Protein AF-A0A7C1UPR5-F1 (afdb_monomer_lite)

Radius of gyration: 17.88 Å; chains: 1; bounding box: 38×38×52 Å

pLDDT: mean 72.85, std 14.93, range [39.44, 91.81]

Foldseek 3Di:
DWKKKFQPDDADDPVCCVVVVVVVLVVLVVQLVPDPAPDSWPWDWDWDQDDDPGRRIIIIIDTDPVLQCPPPDPDAPQVCLVVLLVSLVSVVVSCCSSNVPGQMFGTPSNLVSLVSVVVVVVVNRNGKDWPDKDWDDDPDPRDPQQIKMWTWIGDPFKIKIWIAGSSRRTPDIDMDTD

Structure (mmCIF, N/CA/C/O backbone):
data_AF-A0A7C1UPR5-F1
#
_entry.id   AF-A0A7C1UPR5-F1
#
loop_
_atom_site.group_PDB
_atom_site.id
_atom_site.type_symbol
_atom_site.label_atom_id
_atom_site.label_alt_id
_atom_site.label_comp_id
_atom_site.label_asym_id
_atom_site.label_entity_id
_atom_site.label_seq_id
_atom_site.pdbx_PDB_ins_code
_atom_site.Cartn_x
_atom_site.Cartn_y
_atom_site.Cartn_z
_atom_site.occupancy
_atom_site.B_iso_or_equiv
_atom_site.auth_seq_id
_atom_site.auth_comp_id
_atom_site.auth_asym_id
_atom_site.auth_atom_id
_atom_site.pdbx_PDB_model_num
ATOM 1 N N . MET A 1 1 ? 12.321 -5.128 5.716 1.00 48.34 1 MET A N 1
ATOM 2 C CA . MET A 1 1 ? 12.427 -4.443 4.410 1.00 48.34 1 MET A CA 1
ATOM 3 C C . MET A 1 1 ? 11.043 -4.461 3.792 1.00 48.34 1 MET A C 1
ATOM 5 O O . MET A 1 1 ? 10.493 -5.545 3.651 1.00 48.34 1 MET A O 1
ATOM 9 N N . GLN A 1 2 ? 10.456 -3.293 3.546 1.00 62.62 2 GLN A N 1
ATOM 10 C CA . GLN A 1 2 ? 9.094 -3.158 3.020 1.00 62.62 2 GLN A CA 1
ATOM 11 C C . GLN A 1 2 ? 9.153 -3.030 1.505 1.00 62.62 2 GLN A C 1
ATOM 13 O O . GLN A 1 2 ? 10.046 -2.356 0.994 1.00 62.62 2 GLN A O 1
ATOM 18 N N . THR A 1 3 ? 8.228 -3.668 0.789 1.00 60.09 3 THR A N 1
ATOM 19 C CA . THR A 1 3 ? 8.290 -3.746 -0.674 1.00 60.09 3 THR A CA 1
ATOM 20 C C . THR A 1 3 ? 6.935 -3.411 -1.294 1.00 60.09 3 THR A C 1
ATOM 22 O O . THR A 1 3 ? 5.957 -4.118 -1.066 1.00 60.09 3 THR A O 1
ATOM 25 N N . LEU A 1 4 ? 6.891 -2.348 -2.101 1.00 66.62 4 LEU A N 1
ATOM 26 C CA . LEU A 1 4 ? 5.844 -2.132 -3.102 1.00 66.62 4 LEU A CA 1
ATOM 27 C C . LEU A 1 4 ? 6.185 -2.990 -4.312 1.00 66.62 4 LEU A C 1
ATOM 29 O O . LEU A 1 4 ? 7.298 -2.925 -4.831 1.00 66.62 4 LEU A O 1
ATOM 33 N N . ILE A 1 5 ? 5.226 -3.769 -4.784 1.00 64.69 5 ILE A N 1
ATOM 34 C CA . ILE A 1 5 ? 5.381 -4.529 -6.019 1.00 64.69 5 ILE A CA 1
ATOM 35 C C . ILE A 1 5 ? 4.575 -3.816 -7.092 1.00 64.69 5 ILE A C 1
ATOM 37 O O . ILE A 1 5 ? 3.366 -3.652 -6.958 1.00 64.69 5 ILE A O 1
ATOM 41 N N . ILE A 1 6 ? 5.235 -3.402 -8.166 1.00 65.88 6 ILE A N 1
ATOM 42 C CA . ILE A 1 6 ? 4.569 -2.938 -9.378 1.00 65.88 6 ILE A CA 1
ATOM 43 C C . ILE A 1 6 ? 4.584 -4.098 -10.366 1.00 65.88 6 ILE A C 1
ATOM 45 O O . ILE A 1 6 ? 5.650 -4.594 -10.743 1.00 65.88 6 ILE A O 1
ATOM 49 N N . ILE A 1 7 ? 3.397 -4.518 -10.801 1.00 62.75 7 ILE A N 1
ATOM 50 C CA . ILE A 1 7 ? 3.253 -5.456 -11.910 1.00 62.75 7 ILE A CA 1
ATOM 51 C C . ILE A 1 7 ? 3.506 -4.642 -13.178 1.00 62.75 7 ILE A C 1
ATOM 53 O O . ILE A 1 7 ? 2.620 -3.979 -13.716 1.00 62.75 7 ILE A O 1
ATOM 57 N N . ALA A 1 8 ? 4.776 -4.593 -13.564 1.00 57.38 8 ALA A N 1
ATOM 58 C CA . ALA A 1 8 ? 5.253 -3.788 -14.679 1.00 57.38 8 ALA A CA 1
ATOM 59 C C . ALA A 1 8 ? 5.266 -4.567 -15.999 1.00 57.38 8 ALA A C 1
ATOM 61 O O . ALA A 1 8 ? 5.23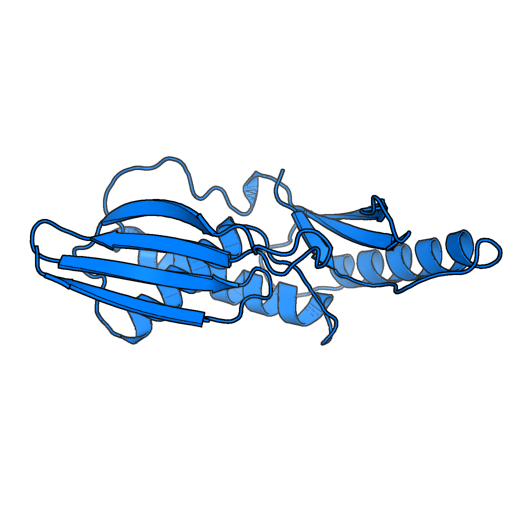9 -3.942 -17.056 1.00 57.38 8 ALA A O 1
ATOM 62 N N . PHE A 1 9 ? 5.272 -5.900 -15.939 1.00 57.78 9 PHE A N 1
ATOM 63 C CA . PHE A 1 9 ? 5.390 -6.763 -17.106 1.00 57.78 9 PHE A CA 1
ATOM 64 C C . PHE A 1 9 ? 4.351 -7.890 -17.039 1.00 57.78 9 PHE A C 1
ATOM 66 O O . PHE A 1 9 ? 3.968 -8.332 -15.955 1.00 57.78 9 PHE A O 1
ATOM 73 N N . GLY A 1 10 ? 3.863 -8.308 -18.207 1.00 58.19 10 GLY A N 1
ATOM 74 C CA . GLY A 1 10 ? 3.131 -9.565 -18.373 1.00 58.19 10 GLY A CA 1
ATOM 75 C C . GLY A 1 10 ? 4.102 -10.704 -18.694 1.00 58.19 10 GLY A C 1
ATOM 76 O O . GLY A 1 10 ? 5.255 -10.678 -18.268 1.00 58.19 10 GLY A O 1
ATOM 77 N N . GLU A 1 11 ? 3.664 -11.675 -19.494 1.00 58.56 11 GLU A N 1
ATOM 78 C CA . GLU A 1 11 ? 4.579 -12.656 -20.087 1.00 58.56 11 GLU A CA 1
ATOM 79 C C . GLU A 1 11 ? 5.511 -11.958 -21.089 1.00 58.56 11 GLU A C 1
ATOM 81 O O . GLU A 1 11 ? 5.053 -11.330 -22.047 1.00 58.56 11 GLU A O 1
ATOM 86 N N . LEU A 1 12 ? 6.822 -12.055 -20.862 1.00 60.19 12 LEU A N 1
ATOM 87 C CA . LEU A 1 12 ? 7.848 -11.547 -21.771 1.00 60.19 12 LEU A CA 1
ATOM 88 C C . LEU A 1 12 ? 8.574 -12.711 -22.438 1.00 60.19 12 LEU A C 1
ATOM 90 O O . LEU A 1 12 ? 8.931 -13.688 -21.789 1.00 60.19 12 LEU A O 1
ATOM 94 N N . SER A 1 13 ? 8.846 -12.585 -23.737 1.00 61.47 13 SER A N 1
ATOM 95 C CA . SER A 1 13 ? 9.701 -13.541 -24.445 1.00 61.47 13 SER A CA 1
ATOM 96 C C . SER A 1 13 ? 11.157 -13.441 -23.971 1.00 61.47 13 SER A C 1
ATOM 98 O O . SER A 1 13 ? 11.669 -12.331 -23.786 1.00 61.47 13 SER A O 1
ATOM 100 N N . ASP A 1 14 ? 11.860 -14.575 -23.907 1.00 63.53 14 ASP A N 1
ATOM 101 C CA . ASP A 1 14 ? 13.273 -14.672 -23.497 1.00 63.53 14 ASP A CA 1
ATOM 102 C C . ASP A 1 14 ? 14.247 -13.785 -24.299 1.00 63.53 14 ASP A C 1
ATOM 104 O O . ASP A 1 14 ? 15.363 -13.508 -23.857 1.00 63.53 14 ASP A O 1
ATOM 108 N N . VAL A 1 15 ? 13.853 -13.337 -25.491 1.00 64.69 15 VAL A N 1
ATOM 109 C CA . VAL A 1 15 ? 14.715 -12.560 -26.392 1.00 64.69 15 VAL A CA 1
ATOM 110 C C . VAL A 1 15 ? 14.765 -11.078 -26.007 1.00 64.69 15 VAL A C 1
ATOM 112 O O . VAL A 1 15 ? 15.812 -10.455 -26.147 1.00 64.69 15 VAL A O 1
ATOM 115 N N . HIS A 1 16 ? 13.676 -10.526 -25.464 1.00 64.38 16 HIS A N 1
ATOM 116 C CA . HIS A 1 16 ? 13.564 -9.090 -25.163 1.00 64.38 16 HIS A CA 1
ATOM 117 C C . HIS A 1 16 ? 13.554 -8.773 -23.663 1.00 64.38 16 HIS A C 1
ATOM 119 O O . HIS A 1 16 ? 13.708 -7.612 -23.280 1.00 64.38 16 HIS A O 1
ATOM 125 N N . TRP A 1 17 ? 13.444 -9.791 -22.795 1.00 72.06 17 TRP A N 1
ATOM 126 C CA . TRP A 1 17 ? 13.246 -9.570 -21.360 1.00 72.06 17 TRP A CA 1
ATOM 127 C C . TRP A 1 17 ? 14.343 -8.707 -20.729 1.00 72.06 17 TRP A C 1
ATOM 129 O O . TRP A 1 17 ? 14.038 -7.776 -19.996 1.00 72.06 17 TRP A O 1
ATOM 139 N N . LYS A 1 18 ? 15.626 -8.955 -21.024 1.00 72.56 18 LYS A N 1
ATOM 140 C CA . LYS A 1 18 ? 16.725 -8.221 -20.370 1.00 72.56 18 LYS A CA 1
ATOM 141 C C . LYS A 1 18 ? 16.697 -6.732 -20.691 1.00 72.56 18 LYS A C 1
ATOM 143 O O . LYS A 1 18 ? 16.935 -5.913 -19.807 1.00 72.56 18 LYS A O 1
ATOM 148 N N . GLU A 1 19 ? 16.437 -6.399 -21.950 1.00 77.25 19 GLU A N 1
ATOM 149 C CA . GLU A 1 19 ? 16.461 -5.021 -22.435 1.00 77.25 19 GLU A CA 1
ATOM 150 C C . GLU A 1 19 ? 15.244 -4.245 -21.931 1.00 77.25 19 GLU A C 1
ATOM 152 O O . GLU A 1 19 ? 15.401 -3.152 -21.384 1.00 77.25 19 GLU A O 1
ATOM 157 N N . GLU A 1 20 ? 14.051 -4.838 -22.024 1.00 75.69 20 GLU A N 1
ATOM 158 C CA . GLU A 1 20 ? 12.814 -4.222 -21.537 1.00 75.69 20 GLU A CA 1
ATOM 159 C C . GLU A 1 20 ? 12.840 -4.015 -20.020 1.00 75.69 20 GLU A C 1
ATOM 161 O O . GLU A 1 20 ? 12.494 -2.941 -19.524 1.00 75.69 20 GLU A O 1
ATOM 166 N N . VAL A 1 21 ? 13.334 -5.005 -19.275 1.00 76.38 21 VAL A N 1
ATOM 167 C CA . VAL A 1 21 ? 13.425 -4.933 -17.815 1.00 76.38 21 VAL A CA 1
ATOM 168 C C . VAL A 1 21 ? 14.427 -3.885 -17.362 1.00 76.38 21 VAL A C 1
ATOM 170 O O . VAL A 1 21 ? 14.111 -3.081 -16.484 1.00 76.38 21 VAL A O 1
ATOM 173 N N . ALA A 1 22 ? 15.610 -3.837 -17.976 1.00 78.81 22 ALA A N 1
ATOM 174 C CA . ALA A 1 22 ? 16.619 -2.837 -17.642 1.00 78.81 22 ALA A CA 1
ATOM 175 C C . ALA A 1 22 ? 16.155 -1.410 -17.987 1.00 78.81 22 ALA A C 1
ATOM 177 O O . ALA A 1 22 ? 16.411 -0.468 -17.224 1.00 78.81 22 ALA A O 1
ATOM 178 N N . ALA A 1 23 ? 15.459 -1.237 -19.116 1.00 81.62 23 ALA A N 1
ATOM 179 C CA . ALA A 1 23 ? 14.898 0.048 -19.522 1.00 81.62 23 ALA A CA 1
ATOM 180 C C . ALA A 1 23 ? 13.842 0.537 -18.523 1.00 81.62 23 ALA A C 1
ATOM 182 O O . ALA A 1 23 ? 13.876 1.694 -18.094 1.00 81.62 23 ALA A O 1
ATOM 183 N N . GLU A 1 24 ? 12.950 -0.352 -18.099 1.00 81.06 24 GLU A N 1
ATOM 184 C CA . GLU A 1 24 ? 11.865 -0.033 -17.180 1.00 81.06 24 GLU A CA 1
ATOM 185 C C . GLU A 1 24 ? 12.366 0.172 -15.738 1.00 81.06 24 GLU A C 1
ATOM 187 O O . GLU A 1 24 ? 11.954 1.125 -15.075 1.00 81.06 24 GLU A O 1
ATOM 192 N N . GLU A 1 25 ? 13.350 -0.604 -15.272 1.00 81.38 25 GLU A N 1
ATOM 193 C CA . GLU A 1 25 ? 14.051 -0.357 -14.003 1.00 81.38 25 GLU A CA 1
ATOM 194 C C . GLU A 1 25 ? 14.723 1.024 -14.002 1.00 81.38 25 GLU A C 1
ATOM 196 O O . GLU A 1 25 ? 14.563 1.811 -13.064 1.00 81.38 25 GLU A O 1
ATOM 201 N N . THR A 1 26 ? 15.417 1.368 -15.093 1.00 83.56 26 THR A N 1
ATOM 202 C CA . THR A 1 26 ? 16.041 2.686 -15.273 1.00 83.56 26 THR A CA 1
ATOM 203 C C . THR A 1 26 ? 14.996 3.798 -15.265 1.00 83.56 26 THR A C 1
ATOM 205 O O . THR A 1 26 ? 15.205 4.847 -14.648 1.00 83.56 26 THR A O 1
ATOM 208 N N . ARG A 1 27 ? 13.859 3.582 -15.933 1.00 84.44 27 ARG A N 1
ATOM 209 C CA . ARG A 1 27 ? 12.745 4.529 -15.985 1.00 84.44 27 ARG A CA 1
ATOM 210 C C . ARG A 1 27 ? 12.173 4.780 -14.594 1.00 84.44 27 ARG A C 1
ATOM 212 O O . ARG A 1 27 ? 12.046 5.940 -14.205 1.00 84.44 27 ARG A O 1
ATOM 219 N N . VAL A 1 28 ? 11.894 3.725 -13.826 1.00 82.88 28 VAL A N 1
ATOM 220 C CA . VAL A 1 28 ? 11.360 3.829 -12.460 1.00 82.88 28 VAL A CA 1
ATOM 221 C C . VAL A 1 28 ? 12.368 4.482 -11.513 1.00 82.88 28 VAL A C 1
ATO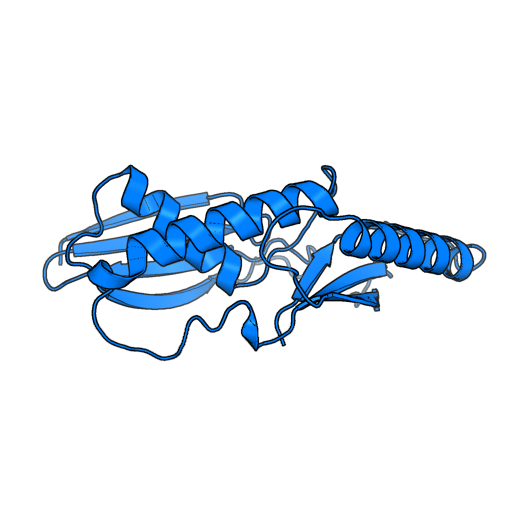M 223 O O . VAL A 1 28 ? 11.980 5.367 -10.753 1.00 82.88 28 VAL A O 1
ATOM 226 N N . ARG A 1 29 ? 13.665 4.155 -11.601 1.00 82.88 29 ARG A N 1
ATOM 227 C CA . ARG A 1 29 ? 14.716 4.829 -10.811 1.00 82.88 29 ARG A CA 1
ATOM 228 C C . ARG A 1 29 ? 14.805 6.323 -11.109 1.00 82.88 29 ARG A C 1
ATOM 230 O O . ARG A 1 29 ? 14.809 7.131 -10.182 1.00 82.88 29 ARG A O 1
ATOM 237 N N . LYS A 1 30 ? 14.828 6.705 -12.392 1.00 84.94 30 LYS A N 1
ATOM 238 C CA . LYS A 1 30 ? 14.800 8.120 -12.808 1.00 84.94 30 LYS A CA 1
ATOM 239 C C . LYS A 1 30 ? 13.549 8.816 -12.300 1.00 84.94 30 LYS A C 1
ATOM 241 O O . LYS A 1 30 ? 13.628 9.959 -11.858 1.00 84.94 30 LYS A O 1
ATOM 246 N N . ARG A 1 31 ? 12.416 8.110 -12.330 1.00 84.94 31 ARG A N 1
ATOM 247 C CA . ARG A 1 31 ? 11.181 8.578 -11.723 1.00 84.94 31 ARG A CA 1
ATOM 248 C C . ARG A 1 31 ? 11.422 8.883 -10.237 1.00 84.94 31 ARG A C 1
ATOM 250 O O . ARG A 1 31 ? 11.369 10.053 -9.869 1.00 84.94 31 ARG A O 1
ATOM 257 N N . ILE A 1 32 ? 11.726 7.887 -9.411 1.00 81.06 32 ILE A N 1
ATOM 258 C CA . ILE A 1 32 ? 11.923 8.061 -7.961 1.00 81.06 32 ILE A CA 1
ATOM 259 C C . ILE A 1 32 ? 12.837 9.259 -7.669 1.00 81.06 32 ILE A C 1
ATOM 261 O O . ILE A 1 32 ? 12.463 10.135 -6.896 1.00 81.06 32 ILE A O 1
ATOM 265 N N . ALA A 1 33 ? 13.977 9.357 -8.362 1.00 80.94 33 ALA A N 1
ATOM 266 C CA . ALA A 1 33 ? 14.936 10.450 -8.195 1.00 80.94 33 ALA A CA 1
ATOM 267 C C . ALA A 1 33 ? 14.386 11.843 -8.573 1.00 80.94 33 ALA A C 1
ATOM 269 O O . ALA A 1 33 ? 14.844 12.856 -8.051 1.00 80.94 33 ALA A O 1
ATOM 270 N N . SER A 1 34 ? 13.415 11.911 -9.486 1.00 85.50 34 SER A N 1
ATOM 271 C CA . SER A 1 34 ? 12.755 13.151 -9.919 1.00 85.50 34 SER A CA 1
ATOM 272 C C . SER A 1 34 ? 11.540 13.545 -9.072 1.00 85.50 34 SER A C 1
ATOM 274 O O . SER A 1 34 ? 10.966 14.617 -9.296 1.00 85.50 34 SER A O 1
ATOM 276 N N . TYR A 1 35 ? 11.122 12.704 -8.119 1.00 81.88 35 TYR A N 1
ATOM 277 C CA . TYR A 1 35 ? 9.983 13.001 -7.260 1.00 81.88 35 TYR A CA 1
ATOM 278 C C . TYR A 1 35 ? 10.303 14.195 -6.353 1.00 81.88 35 TYR A C 1
ATOM 280 O O . TYR A 1 35 ? 11.225 14.160 -5.544 1.00 81.88 35 TYR A O 1
ATOM 288 N N . LYS A 1 36 ? 9.529 15.275 -6.498 1.00 79.25 36 LYS A N 1
ATOM 289 C CA . LYS A 1 36 ? 9.711 16.521 -5.731 1.00 79.25 36 LYS A CA 1
ATOM 290 C C . LYS A 1 36 ? 8.917 16.559 -4.421 1.00 79.25 36 LYS A C 1
ATOM 292 O O . LYS A 1 36 ? 9.000 17.551 -3.698 1.00 79.25 36 LYS A O 1
ATOM 297 N N . GLY A 1 37 ? 8.107 15.537 -4.144 1.00 67.94 37 GLY A N 1
ATOM 298 C CA . GLY A 1 37 ? 7.342 15.458 -2.903 1.00 67.94 37 GLY A CA 1
ATOM 299 C C . GLY A 1 37 ? 8.229 15.098 -1.710 1.00 67.94 37 GLY A C 1
ATOM 300 O O . GLY A 1 37 ? 9.328 14.569 -1.869 1.00 67.94 37 GLY A O 1
ATOM 301 N N . LYS A 1 38 ? 7.748 15.402 -0.504 1.00 62.78 38 LYS A N 1
ATOM 302 C CA . LYS A 1 38 ? 8.366 14.973 0.757 1.00 62.78 38 LYS A CA 1
ATOM 303 C C . LYS A 1 38 ? 7.567 13.798 1.340 1.00 62.78 38 LYS A C 1
ATOM 305 O O . LYS A 1 38 ? 6.353 13.784 1.131 1.00 62.78 38 LYS A O 1
ATOM 310 N N . PRO A 1 39 ? 8.212 12.866 2.067 1.00 52.00 39 PRO A N 1
ATOM 311 C CA . PRO A 1 39 ? 9.653 12.754 2.332 1.00 52.00 39 PRO A CA 1
ATOM 312 C C . PRO A 1 39 ? 10.440 12.151 1.147 1.00 52.00 39 PRO A C 1
ATOM 314 O O . PRO A 1 39 ? 9.850 11.465 0.312 1.00 52.00 39 PRO A O 1
ATOM 317 N N . PRO A 1 40 ? 11.767 12.387 1.057 1.00 56.56 40 PRO A N 1
ATOM 318 C CA . PRO A 1 40 ? 12.619 11.659 0.123 1.00 56.56 40 PRO A CA 1
ATOM 319 C C . PRO A 1 40 ? 12.648 10.185 0.542 1.00 56.56 40 PRO A C 1
ATOM 321 O O . PRO A 1 40 ? 13.258 9.821 1.545 1.00 56.56 40 PRO A O 1
ATOM 324 N N . LEU A 1 41 ? 11.927 9.345 -0.196 1.00 62.78 41 LEU A N 1
ATOM 325 C CA . LEU A 1 41 ? 11.900 7.907 0.036 1.00 62.78 41 LEU A CA 1
ATOM 326 C C . LEU A 1 41 ? 13.147 7.299 -0.604 1.00 62.78 41 LEU A C 1
ATOM 328 O O . LEU A 1 41 ? 13.261 7.247 -1.829 1.00 62.78 41 LEU A O 1
ATOM 332 N N . GLU A 1 42 ? 14.083 6.843 0.226 1.00 63.81 42 GLU A N 1
ATOM 333 C CA . GLU A 1 42 ? 15.151 5.961 -0.236 1.00 63.81 42 GLU A CA 1
ATOM 334 C C . GLU A 1 42 ? 14.510 4.654 -0.700 1.00 63.81 42 GLU A C 1
ATOM 336 O O . GLU A 1 42 ? 13.979 3.878 0.101 1.00 63.81 42 GLU A O 1
ATOM 341 N N . ALA A 1 43 ? 14.506 4.459 -2.016 1.00 67.19 43 ALA A N 1
ATOM 342 C CA . ALA A 1 43 ? 13.868 3.328 -2.654 1.00 67.19 43 ALA A CA 1
ATOM 343 C C . ALA A 1 43 ? 14.854 2.611 -3.577 1.00 67.19 43 ALA A C 1
ATOM 345 O O . ALA A 1 43 ? 15.461 3.213 -4.465 1.00 67.19 43 ALA A O 1
ATOM 346 N N . GLU A 1 44 ? 14.983 1.307 -3.379 1.00 73.31 44 GLU A N 1
ATOM 347 C CA . GLU A 1 44 ? 15.734 0.414 -4.248 1.00 73.31 44 GLU A CA 1
ATOM 348 C C . GLU A 1 44 ? 14.766 -0.267 -5.214 1.00 73.31 44 GLU A C 1
ATOM 350 O O . GLU A 1 44 ? 13.766 -0.849 -4.798 1.00 73.31 44 GLU A O 1
ATOM 355 N N . VAL A 1 45 ? 15.061 -0.203 -6.511 1.00 78.06 45 VAL A N 1
ATOM 356 C CA . VAL A 1 45 ? 14.278 -0.887 -7.548 1.00 78.06 45 VAL A CA 1
ATOM 357 C C . VAL A 1 45 ? 15.055 -2.108 -8.004 1.00 78.06 45 VAL A C 1
ATOM 359 O O . VAL A 1 45 ? 16.205 -1.963 -8.431 1.00 78.06 45 VAL A O 1
ATOM 362 N N . ALA A 1 46 ? 14.412 -3.270 -7.943 1.00 76.31 46 ALA A N 1
ATOM 363 C CA . ALA A 1 46 ? 14.936 -4.528 -8.447 1.00 76.31 46 ALA A CA 1
ATOM 364 C C . ALA A 1 46 ? 13.841 -5.294 -9.194 1.00 76.31 46 ALA A C 1
ATOM 366 O O . ALA A 1 46 ? 12.737 -5.491 -8.677 1.00 76.31 46 ALA A O 1
ATOM 367 N N . ALA A 1 47 ? 14.157 -5.775 -10.392 1.00 68.75 47 ALA A N 1
ATOM 368 C CA . ALA A 1 47 ? 13.312 -6.745 -11.067 1.00 68.75 47 ALA A CA 1
ATOM 369 C C . ALA A 1 47 ? 13.314 -8.083 -10.311 1.00 68.75 47 ALA A C 1
ATOM 371 O O . ALA A 1 47 ? 14.365 -8.572 -9.888 1.00 68.75 47 ALA A O 1
ATOM 372 N N . ARG A 1 48 ? 12.138 -8.686 -10.128 1.00 68.50 48 ARG A N 1
ATOM 373 C CA . ARG A 1 48 ? 11.996 -10.017 -9.521 1.00 68.50 48 ARG A CA 1
ATOM 374 C C . ARG A 1 48 ? 11.074 -10.881 -10.372 1.00 68.50 48 ARG A C 1
ATOM 376 O O . ARG A 1 48 ? 10.102 -10.382 -10.926 1.00 68.50 48 ARG A O 1
ATOM 383 N N . ASN A 1 49 ? 11.375 -12.172 -10.456 1.00 62.88 49 ASN A N 1
ATOM 384 C CA . ASN A 1 49 ? 10.436 -13.167 -10.964 1.00 62.88 49 ASN A CA 1
ATOM 385 C C . ASN A 1 49 ? 9.659 -13.708 -9.756 1.00 62.88 49 ASN A C 1
ATOM 387 O O . ASN A 1 49 ? 10.267 -14.224 -8.813 1.00 62.88 49 ASN A O 1
ATOM 391 N N . ILE A 1 50 ? 8.338 -13.539 -9.757 1.00 58.16 50 ILE A N 1
ATOM 392 C CA . ILE A 1 50 ? 7.451 -14.241 -8.828 1.00 58.16 50 ILE A CA 1
ATOM 393 C C . ILE A 1 50 ? 6.527 -15.126 -9.657 1.00 58.16 50 ILE A C 1
ATOM 395 O O . ILE A 1 50 ? 5.561 -14.668 -10.250 1.00 58.16 50 ILE A O 1
ATOM 399 N N . GLY A 1 51 ? 6.832 -16.422 -9.698 1.00 49.62 51 GLY A N 1
ATOM 400 C CA . GLY A 1 51 ? 6.062 -17.372 -10.490 1.00 49.62 51 GLY A CA 1
ATOM 401 C C . GLY A 1 51 ? 6.564 -18.805 -10.384 1.00 49.62 51 GLY A C 1
ATOM 402 O O . GLY A 1 51 ? 7.560 -19.170 -10.992 1.00 49.62 51 GLY A O 1
ATOM 403 N N . ARG A 1 52 ? 5.824 -19.658 -9.663 1.00 44.03 52 ARG A N 1
ATOM 404 C CA . ARG A 1 52 ? 5.670 -21.067 -10.053 1.00 44.03 52 ARG A CA 1
ATOM 405 C C . ARG A 1 52 ? 4.494 -21.102 -11.032 1.00 44.03 52 ARG A C 1
ATOM 407 O O . ARG A 1 52 ? 3.364 -20.971 -10.584 1.00 44.03 52 ARG A O 1
ATOM 414 N N . GLY A 1 53 ? 4.752 -21.244 -12.332 1.00 42.16 53 GLY A N 1
ATOM 415 C CA . GLY A 1 53 ? 3.718 -21.555 -13.335 1.00 42.16 53 GLY A CA 1
ATOM 416 C C . GLY A 1 53 ? 3.530 -20.537 -14.464 1.00 42.16 53 GLY A C 1
ATOM 417 O O . GLY A 1 53 ? 3.121 -20.940 -15.545 1.00 42.16 53 GLY A O 1
ATOM 418 N N . ALA A 1 54 ? 3.888 -19.269 -14.267 1.00 43.94 54 ALA A N 1
ATOM 419 C CA . ALA A 1 54 ? 4.019 -18.289 -15.343 1.00 43.94 54 ALA A CA 1
ATOM 420 C C . ALA A 1 54 ? 5.092 -17.274 -14.933 1.00 43.94 54 ALA A C 1
ATOM 422 O O . ALA A 1 54 ? 5.046 -16.768 -13.810 1.00 43.94 54 ALA A O 1
ATOM 423 N N . ASP A 1 55 ? 6.064 -17.010 -15.804 1.00 51.84 55 ASP A N 1
ATOM 424 C CA . ASP A 1 55 ? 7.218 -16.133 -15.567 1.00 51.84 55 ASP A CA 1
ATOM 425 C C . ASP A 1 55 ? 6.812 -14.652 -15.528 1.00 51.84 55 ASP A C 1
ATOM 427 O O . ASP A 1 55 ? 7.147 -13.853 -16.401 1.00 51.84 55 ASP A O 1
ATOM 431 N N . TRP A 1 56 ? 6.038 -14.282 -14.509 1.00 51.59 56 TRP A N 1
ATOM 432 C CA . TRP A 1 56 ? 5.587 -12.916 -14.302 1.00 51.59 56 TRP A CA 1
ATOM 433 C C . TRP A 1 56 ? 6.733 -12.1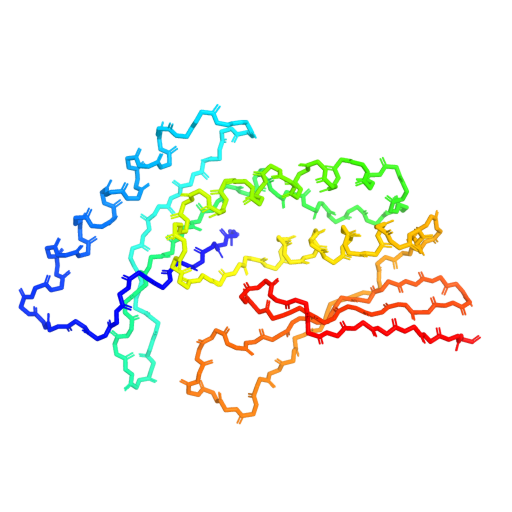27 -13.698 1.00 51.59 56 TRP A C 1
ATOM 435 O O . TRP A 1 56 ? 7.090 -12.248 -12.519 1.00 51.59 56 TRP A O 1
ATOM 445 N N . LEU A 1 57 ? 7.337 -11.317 -14.552 1.00 60.25 57 LEU A N 1
ATOM 446 C CA . LEU A 1 57 ? 8.386 -10.419 -14.145 1.00 60.25 57 LEU A CA 1
ATOM 447 C C . LEU A 1 57 ? 7.741 -9.166 -13.543 1.00 60.25 57 LEU A C 1
ATOM 449 O O . LEU A 1 57 ? 6.822 -8.569 -14.099 1.00 60.25 57 LEU A O 1
ATOM 453 N N . ILE A 1 58 ? 8.196 -8.782 -12.358 1.00 67.00 58 ILE A N 1
ATOM 454 C CA . ILE A 1 58 ? 7.696 -7.620 -11.622 1.00 67.00 58 ILE A CA 1
ATOM 455 C C . ILE A 1 58 ? 8.834 -6.651 -11.324 1.00 67.00 58 ILE A C 1
ATOM 457 O O . ILE A 1 58 ? 10.005 -7.034 -11.289 1.00 67.00 58 ILE A O 1
ATOM 461 N N . LEU A 1 59 ? 8.483 -5.404 -11.017 1.00 66.88 59 LEU A N 1
ATOM 462 C CA . LEU A 1 59 ? 9.395 -4.483 -10.352 1.00 66.88 59 LEU A CA 1
ATOM 463 C C . LEU A 1 59 ? 9.078 -4.448 -8.859 1.00 66.88 59 LEU A C 1
ATOM 465 O O . LEU A 1 59 ? 8.017 -3.984 -8.442 1.00 66.88 59 LEU A O 1
ATOM 469 N N . ALA A 1 60 ? 10.019 -4.922 -8.049 1.00 68.31 60 ALA A N 1
ATOM 470 C CA . ALA A 1 60 ? 9.987 -4.763 -6.607 1.00 68.31 60 ALA A CA 1
ATOM 471 C C . ALA A 1 60 ? 10.693 -3.458 -6.232 1.00 68.31 60 ALA A C 1
ATOM 473 O O . ALA A 1 60 ? 11.862 -3.249 -6.558 1.00 68.31 60 ALA A O 1
ATOM 474 N N . ILE A 1 61 ? 9.980 -2.589 -5.527 1.00 70.62 61 ILE A N 1
ATOM 475 C CA . ILE A 1 61 ? 10.490 -1.324 -5.011 1.00 70.62 61 ILE A CA 1
ATOM 476 C C . ILE A 1 61 ? 10.559 -1.457 -3.497 1.00 70.62 61 ILE A C 1
ATOM 478 O O . ILE A 1 61 ? 9.531 -1.527 -2.824 1.00 70.62 61 ILE A O 1
ATOM 482 N N . SER A 1 62 ? 11.774 -1.562 -2.971 1.00 69.38 62 SER A N 1
ATOM 483 C CA . SER A 1 62 ? 12.024 -1.708 -1.540 1.00 69.38 62 SER A CA 1
ATOM 484 C C . SER A 1 62 ? 12.303 -0.351 -0.919 1.00 69.38 62 SER A C 1
ATOM 486 O O . SER A 1 62 ? 13.110 0.402 -1.451 1.00 69.38 62 SER A O 1
ATOM 488 N N . PHE A 1 63 ? 11.667 -0.052 0.209 1.00 67.06 63 PHE A N 1
ATOM 489 C CA . PHE A 1 63 ? 11.860 1.204 0.936 1.00 67.06 63 PHE A CA 1
ATOM 490 C C . PHE A 1 63 ? 12.708 0.980 2.186 1.00 67.06 63 PHE A C 1
ATOM 492 O O . PHE A 1 63 ? 12.589 -0.055 2.859 1.00 67.06 63 PHE A O 1
ATOM 499 N N . GLY A 1 64 ? 13.562 1.957 2.502 1.00 54.38 64 GLY A N 1
ATOM 500 C CA . GLY A 1 64 ? 14.347 1.965 3.733 1.00 54.38 64 GLY A CA 1
ATOM 501 C C . GLY A 1 64 ? 13.455 1.865 4.978 1.00 54.38 64 GLY A C 1
ATOM 502 O O . GLY A 1 64 ? 12.448 2.562 5.103 1.00 54.38 64 GLY A O 1
ATOM 503 N N . ALA A 1 65 ? 13.835 1.007 5.930 1.00 44.19 65 ALA A N 1
ATOM 504 C CA . ALA A 1 65 ? 13.060 0.723 7.146 1.00 44.19 65 ALA A CA 1
ATOM 505 C C . ALA A 1 65 ? 12.755 1.967 8.009 1.00 44.19 65 ALA A C 1
ATOM 507 O O . ALA A 1 65 ? 11.810 1.954 8.790 1.00 44.19 65 ALA A O 1
ATOM 508 N N . ALA A 1 66 ? 13.516 3.054 7.839 1.00 43.62 66 ALA A N 1
ATOM 509 C CA . ALA A 1 66 ? 13.301 4.319 8.537 1.00 43.62 66 AL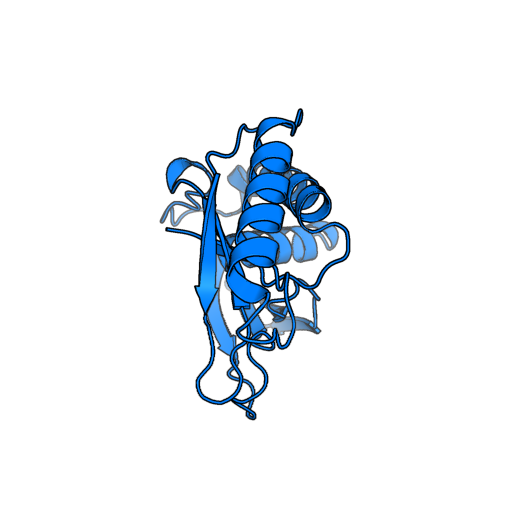A A CA 1
ATOM 510 C C . ALA A 1 66 ? 12.033 5.075 8.091 1.00 43.62 66 ALA A C 1
ATOM 512 O O . ALA A 1 66 ? 11.577 5.958 8.811 1.00 43.62 66 ALA A O 1
ATOM 513 N N . THR A 1 67 ? 11.453 4.750 6.928 1.00 45.91 67 THR A N 1
ATOM 514 C CA . THR A 1 67 ? 10.324 5.519 6.364 1.00 45.91 67 THR A CA 1
ATOM 515 C C . THR A 1 67 ? 8.936 5.044 6.777 1.00 45.91 67 THR A C 1
ATOM 517 O O . THR A 1 67 ? 7.989 5.819 6.688 1.00 45.91 67 THR A O 1
ATOM 520 N N . ILE A 1 68 ? 8.801 3.823 7.295 1.00 48.09 68 ILE A N 1
ATOM 521 C CA . ILE A 1 68 ? 7.538 3.343 7.866 1.00 48.09 68 ILE A CA 1
ATOM 522 C C . ILE A 1 68 ? 7.854 2.488 9.090 1.00 48.09 68 ILE A C 1
ATOM 524 O O . ILE A 1 68 ? 7.491 1.317 9.185 1.00 48.09 68 ILE A O 1
ATOM 528 N N . ALA A 1 69 ? 8.563 3.080 10.051 1.00 44.53 69 ALA A N 1
ATOM 529 C CA . ALA A 1 69 ? 8.478 2.604 11.418 1.00 44.53 69 ALA A CA 1
ATOM 530 C C . ALA A 1 69 ? 7.065 2.942 11.921 1.00 44.53 69 ALA A C 1
ATOM 532 O O . ALA A 1 69 ? 6.862 3.912 12.650 1.00 44.53 69 ALA A O 1
ATOM 533 N N . ILE A 1 70 ? 6.070 2.131 11.537 1.00 46.34 70 ILE A N 1
ATOM 534 C CA . ILE A 1 70 ? 4.941 1.864 12.432 1.00 46.34 70 ILE A CA 1
ATOM 535 C C . ILE A 1 70 ? 5.597 1.108 13.577 1.00 46.34 70 ILE A C 1
ATOM 537 O O . ILE A 1 70 ? 5.685 -0.118 13.568 1.00 46.34 70 ILE A O 1
ATOM 541 N N . SER A 1 71 ? 6.243 1.866 14.463 1.00 39.44 71 SER A N 1
ATOM 542 C CA . SER A 1 71 ? 6.960 1.299 15.583 1.00 39.44 71 SER A CA 1
ATOM 543 C C . SER A 1 71 ? 5.993 0.392 16.323 1.00 39.44 71 SER A C 1
ATOM 545 O O . SER A 1 71 ? 4.796 0.675 16.407 1.00 39.44 71 SER A O 1
ATOM 547 N N . GLU A 1 72 ? 6.541 -0.667 16.901 1.00 39.50 72 GLU A N 1
ATOM 548 C CA . GLU A 1 72 ? 5.944 -1.521 17.926 1.00 39.50 72 GLU A CA 1
ATOM 549 C C . GLU A 1 72 ? 5.558 -0.726 19.200 1.00 39.50 72 GLU A C 1
ATOM 551 O O . GLU A 1 72 ? 5.757 -1.160 20.332 1.00 39.50 72 GLU A O 1
ATOM 556 N N . VAL A 1 73 ? 5.018 0.483 19.053 1.00 39.94 73 VAL A N 1
ATOM 557 C CA . VAL A 1 73 ? 4.557 1.352 20.123 1.00 39.94 73 VAL A CA 1
ATOM 558 C C . VAL A 1 73 ? 3.072 1.088 20.275 1.00 39.94 73 VAL A C 1
ATOM 560 O O . VAL A 1 73 ? 2.184 1.836 19.874 1.00 39.94 73 VAL A O 1
ATOM 563 N N . HIS A 1 74 ? 2.817 -0.04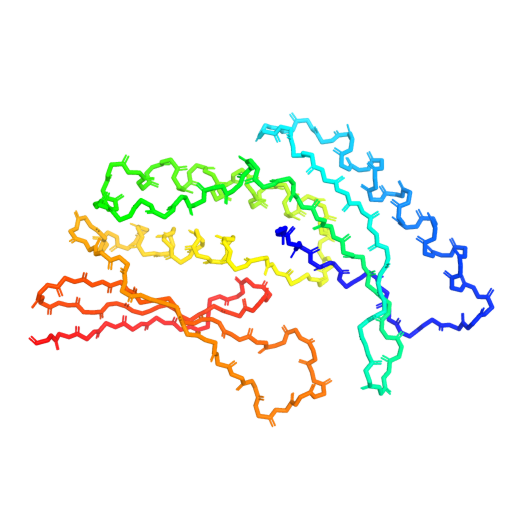3 20.915 1.00 43.81 74 HIS A N 1
ATOM 564 C CA . HIS A 1 74 ? 1.698 -0.178 21.822 1.00 43.81 74 HIS A CA 1
ATOM 565 C C . HIS A 1 74 ? 1.614 1.080 22.701 1.00 43.81 74 HIS A C 1
ATOM 567 O O . HIS A 1 74 ? 2.404 1.204 23.637 1.00 43.81 74 HIS A O 1
ATOM 573 N N . LYS A 1 75 ? 0.700 2.011 22.397 1.00 46.94 75 LYS A N 1
ATOM 574 C CA . LYS A 1 75 ? -0.096 2.818 23.350 1.00 46.94 75 LYS A CA 1
ATOM 575 C C . LYS A 1 75 ? -0.766 3.990 22.625 1.00 46.94 75 LYS A C 1
ATOM 577 O O . LYS A 1 75 ? -0.107 4.933 22.224 1.00 46.94 75 LYS A O 1
ATOM 582 N N . LYS A 1 76 ? -2.102 3.923 22.564 1.00 50.81 76 LYS A N 1
ATOM 583 C CA . LYS A 1 76 ? -3.052 4.983 22.177 1.00 50.81 76 LYS A CA 1
ATOM 584 C C . LYS A 1 76 ? -2.882 5.546 20.761 1.00 50.81 76 LYS A C 1
ATOM 586 O O . LYS A 1 76 ? -2.176 6.515 20.529 1.00 50.81 76 LYS A O 1
ATOM 591 N N . VAL A 1 77 ? -3.697 5.000 19.858 1.00 55.81 77 VAL A N 1
ATOM 592 C CA . VAL A 1 77 ? -3.908 5.448 18.471 1.00 55.81 77 VAL A CA 1
ATOM 593 C C . VAL A 1 77 ? -4.107 6.973 18.375 1.00 55.81 77 VAL A C 1
ATOM 595 O O . VAL A 1 77 ? -3.563 7.586 17.468 1.00 55.81 77 VAL A O 1
ATOM 598 N N . ARG A 1 78 ? -4.789 7.600 19.350 1.00 53.94 78 ARG A N 1
ATOM 599 C CA . ARG A 1 78 ? -5.231 9.010 19.335 1.00 53.94 78 ARG A CA 1
ATOM 600 C C . ARG A 1 78 ? -4.146 10.065 19.069 1.00 53.94 78 ARG A C 1
ATOM 602 O O . ARG A 1 78 ? -4.416 10.983 18.306 1.00 53.94 78 ARG A O 1
ATOM 609 N N . GLU A 1 79 ? -2.966 9.974 19.683 1.00 54.19 79 GLU A N 1
ATOM 610 C CA . GLU A 1 79 ? -1.929 11.023 19.552 1.00 54.19 79 GLU A CA 1
ATOM 611 C C . GLU A 1 79 ? -1.155 10.932 18.226 1.00 54.19 79 GLU A C 1
ATOM 613 O O . GLU A 1 79 ? -0.539 11.905 17.807 1.00 54.19 79 GLU A O 1
ATOM 618 N N . SER A 1 80 ? -1.249 9.798 17.525 1.00 69.44 80 SER A N 1
ATOM 619 C CA . SER A 1 80 ? -0.521 9.541 16.278 1.00 69.44 80 SER A CA 1
ATOM 620 C C . SER A 1 80 ? -1.419 9.463 15.038 1.00 69.44 80 SER A C 1
ATOM 622 O O . SER A 1 80 ? -0.897 9.325 13.937 1.00 69.44 80 SER A O 1
ATOM 624 N N . ILE A 1 81 ? -2.753 9.581 15.167 1.00 76.81 81 ILE A N 1
ATOM 625 C CA . ILE A 1 81 ? -3.682 9.458 14.023 1.00 76.81 81 ILE A CA 1
ATOM 626 C C . ILE A 1 81 ? -3.389 10.501 12.944 1.00 76.81 81 ILE A C 1
ATOM 628 O O . ILE A 1 81 ? -3.297 10.160 11.768 1.00 76.81 81 ILE A O 1
ATOM 632 N N . GLU A 1 82 ? -3.256 11.771 13.327 1.00 76.88 82 GLU A N 1
ATOM 633 C CA . GLU A 1 82 ? -3.022 12.860 12.372 1.00 76.88 82 GLU A CA 1
ATOM 634 C C . GLU A 1 82 ? -1.688 12.679 11.639 1.00 76.88 82 GLU A C 1
ATOM 636 O O . GLU A 1 82 ? -1.595 12.907 10.430 1.00 76.88 82 GLU A O 1
ATOM 641 N N . GLU A 1 83 ? -0.664 12.202 12.349 1.00 75.19 83 GLU A N 1
ATOM 642 C CA . GLU A 1 83 ? 0.633 11.873 11.763 1.00 75.19 83 GLU A CA 1
ATOM 643 C C . GLU A 1 83 ? 0.535 10.682 10.809 1.00 75.19 83 GLU A C 1
ATOM 645 O O . GLU A 1 83 ? 1.079 10.741 9.709 1.00 75.19 83 GLU A O 1
ATOM 650 N N . TRP A 1 84 ? -0.205 9.637 11.179 1.00 79.38 84 TRP A N 1
ATOM 651 C CA . TRP A 1 84 ? -0.433 8.457 10.346 1.00 79.38 84 TRP A CA 1
ATOM 652 C C . TRP A 1 84 ? -1.237 8.778 9.086 1.00 79.38 84 TRP A C 1
ATOM 654 O O . TRP A 1 84 ? -0.877 8.315 8.008 1.00 79.38 84 TRP A O 1
ATOM 664 N N . ILE A 1 85 ? -2.263 9.626 9.183 1.00 82.50 85 ILE A N 1
ATOM 665 C CA . ILE A 1 85 ? -3.015 10.137 8.026 1.00 82.50 85 ILE A CA 1
ATOM 666 C C . ILE A 1 85 ? -2.107 10.970 7.126 1.00 82.50 85 ILE A C 1
ATOM 668 O O . ILE A 1 85 ? -2.117 10.825 5.904 1.00 82.50 85 ILE A O 1
ATOM 672 N N . ARG A 1 86 ? -1.282 11.845 7.707 1.00 81.31 86 ARG A N 1
ATOM 673 C CA . ARG A 1 86 ? -0.314 12.625 6.931 1.00 81.31 86 ARG A CA 1
ATOM 674 C C . ARG A 1 86 ? 0.662 11.707 6.191 1.00 81.31 86 ARG A C 1
ATOM 676 O O . ARG A 1 86 ? 0.834 11.873 4.986 1.00 81.31 86 ARG A O 1
ATOM 683 N N . MET A 1 87 ? 1.221 10.710 6.878 1.00 79.50 87 MET A N 1
ATOM 684 C CA . MET A 1 87 ? 2.087 9.692 6.276 1.00 79.50 87 MET A CA 1
ATOM 685 C C . MET A 1 87 ? 1.370 8.922 5.166 1.00 79.50 87 MET A C 1
ATOM 687 O O . MET A 1 87 ? 1.933 8.744 4.088 1.00 79.50 87 MET A O 1
ATOM 691 N N . TYR A 1 88 ? 0.122 8.500 5.391 1.00 85.12 88 TYR A N 1
ATOM 692 C CA . TYR A 1 88 ? -0.683 7.829 4.374 1.00 85.12 88 TYR A CA 1
ATOM 693 C C . TYR A 1 88 ? -0.816 8.683 3.119 1.00 85.12 88 TYR A C 1
ATOM 695 O O . TYR A 1 88 ? -0.564 8.198 2.022 1.00 85.12 88 TYR A O 1
ATOM 703 N N . ARG A 1 89 ? -1.185 9.959 3.263 1.00 85.75 89 ARG A N 1
ATOM 704 C CA . ARG A 1 89 ? -1.391 10.867 2.127 1.00 85.75 89 ARG A CA 1
ATOM 705 C C . ARG A 1 89 ? -0.104 11.106 1.346 1.00 85.75 89 ARG A C 1
ATOM 707 O O . ARG A 1 89 ? -0.137 11.111 0.116 1.00 85.75 89 ARG A O 1
ATOM 714 N N . GLU A 1 90 ? 1.021 11.257 2.041 1.00 82.31 90 GLU A N 1
ATOM 715 C CA . GLU A 1 90 ? 2.344 11.390 1.423 1.00 82.31 90 GLU A CA 1
ATOM 716 C C . GLU A 1 90 ? 2.728 10.115 0.651 1.00 82.31 90 GLU A C 1
ATOM 718 O O . GLU A 1 90 ? 3.099 10.192 -0.526 1.00 82.31 90 GLU A O 1
ATOM 723 N N . LEU A 1 91 ? 2.553 8.938 1.262 1.00 81.44 91 LEU A N 1
ATOM 724 C CA . LEU A 1 91 ? 2.795 7.643 0.618 1.00 81.44 91 LEU A CA 1
ATOM 725 C C . LEU A 1 91 ? 1.850 7.404 -0.560 1.00 81.44 91 LEU A C 1
ATOM 727 O O . LEU A 1 91 ? 2.295 6.979 -1.619 1.00 81.44 91 LEU A O 1
ATOM 731 N N . ARG A 1 92 ? 0.561 7.717 -0.418 1.00 87.00 92 ARG A N 1
ATOM 732 C CA . ARG A 1 92 ? -0.456 7.587 -1.468 1.00 87.00 92 ARG A CA 1
ATOM 733 C C . ARG A 1 92 ? -0.114 8.454 -2.669 1.00 87.00 92 ARG A C 1
ATOM 735 O O . ARG A 1 92 ? -0.236 7.982 -3.798 1.00 87.00 92 ARG A O 1
ATOM 742 N N . ALA A 1 93 ? 0.315 9.698 -2.449 1.00 85.00 93 ALA A N 1
ATOM 743 C CA . ALA A 1 93 ? 0.735 10.591 -3.524 1.00 85.00 93 ALA A CA 1
ATOM 744 C C . ALA A 1 93 ? 1.954 10.024 -4.263 1.00 85.00 93 ALA A C 1
ATOM 746 O O . ALA A 1 93 ? 1.941 9.928 -5.490 1.00 85.00 93 ALA A O 1
ATOM 747 N N . PHE A 1 94 ? 2.966 9.574 -3.519 1.00 83.06 94 PHE A N 1
ATOM 748 C CA . PHE A 1 94 ? 4.161 8.959 -4.089 1.00 83.06 94 PHE A CA 1
ATOM 749 C C . PHE A 1 94 ? 3.846 7.662 -4.855 1.00 83.06 94 PHE A C 1
ATOM 751 O O . PHE A 1 94 ? 4.288 7.479 -5.990 1.00 83.06 94 PHE A O 1
ATOM 758 N N . PHE A 1 95 ? 3.035 6.779 -4.276 1.00 84.94 95 PHE A N 1
ATOM 759 C CA . PHE A 1 95 ? 2.625 5.520 -4.888 1.00 84.94 95 PHE A CA 1
ATOM 760 C C . PHE A 1 95 ? 1.769 5.727 -6.133 1.00 84.94 95 PHE A C 1
ATOM 762 O O . PHE A 1 95 ? 2.059 5.153 -7.178 1.00 84.94 95 PHE A O 1
ATOM 769 N N . SER A 1 96 ? 0.774 6.609 -6.080 1.00 85.75 96 SER A N 1
ATOM 770 C CA . SER A 1 96 ? -0.021 6.958 -7.266 1.00 85.75 96 SER A CA 1
ATOM 771 C C . SER A 1 96 ? 0.876 7.500 -8.380 1.00 85.75 96 SER A C 1
ATOM 773 O O . SER A 1 96 ? 0.711 7.167 -9.555 1.00 85.75 96 SER A O 1
ATOM 775 N N . TRP A 1 97 ? 1.874 8.297 -7.997 1.00 84.44 97 TRP A N 1
ATOM 776 C CA . TRP A 1 97 ? 2.823 8.884 -8.920 1.00 84.44 97 TRP A CA 1
ATOM 777 C C . TRP A 1 97 ? 3.751 7.849 -9.569 1.00 84.44 97 TRP A C 1
ATOM 779 O O . TRP A 1 97 ? 4.015 7.957 -10.765 1.00 84.44 97 TRP A O 1
ATOM 789 N N . ILE A 1 98 ? 4.251 6.852 -8.834 1.00 83.06 98 ILE A N 1
ATOM 790 C CA . ILE A 1 98 ? 5.181 5.844 -9.375 1.00 83.06 98 ILE A CA 1
ATOM 791 C C . ILE A 1 98 ? 4.468 4.721 -10.136 1.00 83.06 98 ILE A C 1
ATOM 793 O O . ILE A 1 98 ? 5.000 4.194 -11.117 1.00 83.06 98 ILE A O 1
ATOM 797 N N . VAL A 1 99 ? 3.257 4.368 -9.703 1.00 83.19 99 VAL A N 1
ATOM 798 C CA . VAL A 1 99 ? 2.453 3.297 -10.292 1.00 83.19 99 VAL A CA 1
ATOM 799 C C . VAL A 1 99 ? 1.889 3.714 -11.650 1.00 83.19 99 VAL A C 1
ATOM 801 O O . VAL A 1 99 ? 1.854 2.885 -12.552 1.00 83.19 99 VAL A O 1
ATOM 804 N N . GLU A 1 100 ? 1.530 4.988 -11.845 1.00 83.81 100 GLU A N 1
ATOM 805 C CA . GLU A 1 100 ? 1.034 5.518 -13.132 1.00 83.81 100 GLU A CA 1
ATOM 806 C C . GLU A 1 100 ? -0.163 4.740 -13.708 1.00 83.81 100 GLU A C 1
ATOM 808 O O . GLU A 1 100 ? -0.243 4.491 -14.907 1.00 83.81 100 GLU A O 1
ATOM 813 N N . GLY A 1 101 ? -1.090 4.309 -12.850 1.00 77.94 101 GLY A N 1
ATOM 814 C CA . GLY A 1 101 ? -2.261 3.536 -13.280 1.00 77.94 101 GLY A CA 1
ATOM 815 C C . GLY A 1 101 ? -1.975 2.071 -13.629 1.00 77.94 101 GLY A C 1
ATOM 816 O O . GLY A 1 101 ? -2.881 1.374 -14.078 1.00 77.94 101 GLY A O 1
ATOM 817 N N . ARG A 1 102 ? -0.749 1.581 -13.407 1.00 79.06 102 ARG A N 1
ATOM 818 C CA . ARG A 1 102 ? -0.421 0.151 -13.501 1.00 79.06 102 ARG A CA 1
ATOM 819 C C . ARG A 1 102 ? -0.976 -0.628 -12.311 1.00 79.06 102 ARG A C 1
ATOM 821 O O . ARG A 1 102 ? -1.339 -0.060 -11.283 1.00 79.06 102 ARG A O 1
ATOM 828 N N . HIS A 1 103 ? -1.000 -1.950 -12.427 1.00 78.00 103 HIS A N 1
ATOM 829 C CA . HIS A 1 103 ? -1.327 -2.798 -11.288 1.00 78.00 103 HIS A CA 1
ATOM 830 C C . HIS A 1 103 ? -0.177 -2.801 -10.276 1.00 78.00 103 HIS A C 1
ATOM 832 O O . HIS A 1 103 ? 0.992 -2.957 -10.634 1.00 78.00 103 HIS A O 1
ATOM 838 N N . ALA A 1 104 ? -0.516 -2.636 -9.001 1.00 80.69 104 ALA A N 1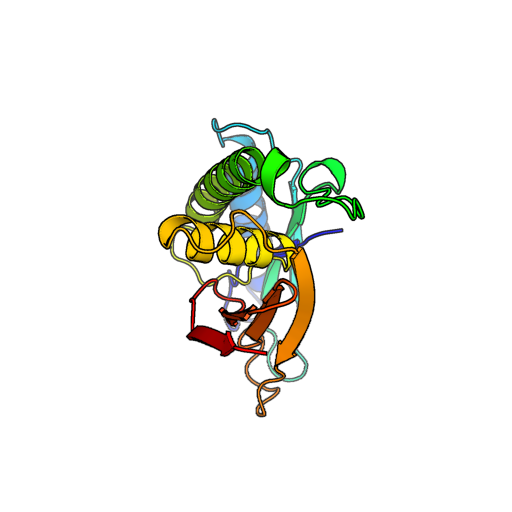
ATOM 839 C CA . ALA A 1 104 ? 0.441 -2.645 -7.908 1.00 80.69 104 ALA A CA 1
ATOM 840 C C . ALA A 1 104 ? -0.112 -3.410 -6.706 1.00 80.69 104 ALA A C 1
ATOM 842 O O . ALA A 1 104 ? -1.320 -3.436 -6.472 1.00 80.69 104 ALA A O 1
ATOM 843 N N . LEU A 1 105 ? 0.796 -4.021 -5.954 1.00 81.75 105 LEU A N 1
ATOM 844 C CA . LEU A 1 105 ? 0.537 -4.680 -4.686 1.00 81.75 105 LEU A CA 1
ATOM 845 C C . LEU A 1 105 ? 1.263 -3.889 -3.604 1.00 81.75 105 LEU A C 1
ATOM 847 O O . LEU A 1 105 ? 2.497 -3.812 -3.589 1.00 81.75 105 LEU A O 1
ATOM 851 N N . TYR A 1 106 ? 0.487 -3.273 -2.723 1.00 83.12 106 TYR A N 1
ATOM 852 C CA . TYR A 1 106 ? 0.996 -2.355 -1.713 1.00 83.12 106 TYR A CA 1
ATOM 853 C C . TYR A 1 106 ? 1.522 -3.089 -0.477 1.00 83.12 106 TYR A C 1
ATOM 855 O O . TYR A 1 106 ? 1.008 -4.158 -0.157 1.00 83.12 106 TYR A O 1
ATOM 863 N N . PRO A 1 107 ? 2.514 -2.533 0.241 1.00 81.31 107 PRO A N 1
ATOM 864 C CA . PRO A 1 107 ? 3.013 -3.115 1.488 1.00 81.31 107 PRO A CA 1
ATOM 865 C C . PRO A 1 107 ? 1.951 -3.105 2.605 1.00 81.31 107 PRO A C 1
ATOM 867 O O . PRO A 1 107 ? 1.070 -2.243 2.618 1.00 81.31 107 PRO A O 1
ATOM 870 N N . ASP A 1 108 ? 2.051 -4.045 3.558 1.00 83.31 108 ASP A N 1
ATOM 871 C CA . ASP A 1 108 ? 1.096 -4.231 4.671 1.00 83.31 108 ASP A CA 1
ATOM 872 C C . ASP A 1 108 ? 0.908 -2.920 5.449 1.00 83.31 108 ASP A C 1
ATOM 874 O O . ASP A 1 108 ? -0.207 -2.558 5.807 1.00 83.31 108 ASP A O 1
ATOM 878 N N . GLU A 1 109 ? 1.991 -2.173 5.649 1.00 80.62 109 GLU A N 1
ATOM 879 C CA . GLU A 1 109 ? 2.017 -0.919 6.393 1.00 80.62 109 GLU A CA 1
ATOM 880 C C . GLU A 1 109 ? 1.244 0.204 5.701 1.00 80.62 109 GLU A C 1
ATOM 882 O O . GLU A 1 109 ? 0.532 0.961 6.355 1.00 80.62 109 GLU A O 1
ATOM 887 N N . TYR A 1 110 ? 1.325 0.292 4.372 1.00 85.31 110 TYR A N 1
ATOM 888 C CA . TYR A 1 110 ? 0.501 1.236 3.618 1.00 85.31 110 TYR A CA 1
ATOM 889 C C . TYR A 1 110 ? -0.983 0.888 3.741 1.00 85.31 110 TYR A C 1
ATOM 891 O O . TYR A 1 110 ? -1.813 1.774 3.939 1.00 85.31 110 TYR A O 1
ATOM 899 N N . LEU A 1 111 ? -1.313 -0.403 3.664 1.00 87.75 111 LEU A N 1
ATOM 900 C CA . LEU A 1 111 ? -2.688 -0.885 3.790 1.00 87.75 111 LEU A CA 1
ATOM 901 C C . LEU A 1 111 ? -3.224 -0.685 5.217 1.00 87.75 111 LEU A C 1
ATOM 903 O O . LEU A 1 111 ? -4.386 -0.336 5.391 1.00 87.75 111 LEU A O 1
ATOM 907 N N . PHE A 1 112 ? -2.376 -0.811 6.237 1.00 87.69 112 PHE A N 1
ATOM 908 C CA . PHE A 1 112 ? -2.724 -0.468 7.615 1.00 87.69 112 PHE A CA 1
ATOM 909 C C . PHE A 1 112 ? -3.068 1.019 7.762 1.00 87.69 112 PHE A C 1
ATOM 911 O O . PHE A 1 112 ? -4.108 1.366 8.322 1.00 87.69 112 PHE A O 1
ATOM 918 N N . LEU A 1 113 ? -2.227 1.903 7.216 1.00 88.12 113 LEU A N 1
ATOM 919 C CA . LEU A 1 113 ? -2.480 3.343 7.220 1.00 88.12 113 LEU A CA 1
ATOM 920 C C . LEU A 1 113 ? -3.763 3.700 6.448 1.00 88.12 113 LEU A C 1
ATOM 922 O O . LEU A 1 113 ? -4.537 4.547 6.892 1.00 88.12 113 LEU A O 1
ATOM 926 N N . GLN A 1 114 ? -4.042 2.998 5.347 1.00 90.94 114 GLN A N 1
ATOM 927 C CA . GLN A 1 114 ? -5.302 3.122 4.615 1.00 90.94 114 GLN A CA 1
ATOM 928 C C . GLN A 1 114 ? -6.513 2.708 5.462 1.00 90.94 114 GLN A C 1
ATOM 930 O O . GLN A 1 114 ? -7.555 3.365 5.412 1.00 90.94 114 GLN A O 1
ATOM 935 N N . ALA A 1 115 ? -6.391 1.627 6.237 1.00 89.62 115 ALA A N 1
ATOM 936 C CA . ALA A 1 115 ? -7.448 1.176 7.137 1.00 89.62 115 ALA A CA 1
ATOM 937 C C . ALA A 1 115 ? -7.751 2.231 8.210 1.00 89.62 115 ALA A C 1
ATOM 939 O O . ALA A 1 115 ? -8.918 2.485 8.499 1.00 89.62 115 ALA A O 1
ATOM 940 N N . ILE A 1 116 ? -6.719 2.891 8.746 1.00 88.06 116 ILE A N 1
ATOM 941 C CA . ILE A 1 116 ? -6.887 4.012 9.678 1.00 88.06 116 ILE A CA 1
ATOM 942 C C . ILE A 1 116 ? -7.616 5.173 8.999 1.00 88.06 116 ILE A C 1
ATOM 944 O O . ILE A 1 116 ? -8.633 5.611 9.526 1.00 88.06 116 ILE A O 1
ATOM 948 N N . GLU A 1 117 ? -7.155 5.646 7.833 1.00 88.50 117 GLU A N 1
ATOM 949 C CA . GLU A 1 117 ? -7.802 6.764 7.120 1.00 88.50 117 GLU A CA 1
ATOM 950 C C . GLU A 1 117 ? -9.290 6.483 6.870 1.00 88.50 117 GLU A C 1
ATOM 952 O O . GLU A 1 117 ? -10.142 7.302 7.209 1.00 88.50 117 GLU A O 1
ATOM 957 N N . THR A 1 118 ? -9.602 5.270 6.407 1.00 87.81 118 THR A N 1
ATOM 958 C CA . THR A 1 118 ? -10.975 4.809 6.146 1.00 87.81 118 THR A CA 1
ATOM 959 C C . THR A 1 118 ? -11.880 4.911 7.380 1.00 87.81 118 THR A C 1
ATOM 961 O O . THR A 1 118 ? -13.049 5.277 7.273 1.00 87.81 118 THR A O 1
ATOM 964 N N . LEU A 1 119 ? -11.355 4.582 8.562 1.00 84.75 119 LEU A N 1
ATOM 965 C CA . LEU A 1 119 ? -12.115 4.603 9.812 1.00 84.75 119 LEU A CA 1
ATOM 966 C C . LEU A 1 119 ? -12.180 6.000 10.456 1.00 84.75 119 LEU A C 1
ATOM 968 O O . LEU A 1 119 ? -13.151 6.306 11.154 1.00 84.75 119 LEU A O 1
ATOM 972 N N . VAL A 1 120 ? -11.173 6.856 10.243 1.00 81.88 120 VAL A N 1
ATOM 973 C CA . VAL A 1 120 ? -11.168 8.241 10.754 1.00 81.88 120 VAL A CA 1
ATOM 974 C C . VAL A 1 120 ? -12.145 9.118 9.989 1.00 81.88 120 VAL A C 1
ATOM 976 O O . VAL A 1 120 ? -12.847 9.908 10.614 1.00 81.88 120 VAL A O 1
ATOM 979 N N . GLU A 1 121 ? -12.249 8.958 8.667 1.00 74.50 121 GLU A N 1
ATOM 980 C CA . GLU A 1 121 ? -13.257 9.660 7.857 1.00 74.50 121 GLU A CA 1
ATOM 981 C C . GLU A 1 121 ? -14.689 9.405 8.357 1.00 74.50 121 GLU A C 1
ATOM 983 O O . GLU A 1 121 ? -15.583 10.224 8.155 1.00 74.50 121 GLU A O 1
ATOM 988 N N . GLN A 1 122 ? -14.893 8.299 9.075 1.00 70.25 122 GLN A N 1
ATOM 989 C CA . GLN A 1 122 ? -16.162 7.902 9.675 1.00 70.25 122 GLN A CA 1
ATOM 990 C C . GLN A 1 122 ? -16.280 8.254 11.172 1.00 70.25 122 GLN A C 1
ATOM 992 O O . GLN A 1 122 ? -17.265 7.884 11.807 1.00 70.25 122 GLN A O 1
ATOM 997 N N . LEU A 1 123 ? -15.300 8.970 11.743 1.00 65.88 123 LEU A N 1
ATOM 998 C CA . LEU A 1 123 ? -15.242 9.412 13.146 1.00 65.88 123 LEU A CA 1
ATOM 999 C C . LEU A 1 123 ? -15.299 8.270 14.185 1.00 65.88 123 LEU A C 1
ATOM 1001 O O . LEU A 1 123 ? -15.752 8.473 15.309 1.00 65.88 123 LEU A O 1
ATOM 1005 N N . VAL A 1 124 ? -14.839 7.058 13.846 1.00 67.00 124 VAL A N 1
ATOM 1006 C CA . VAL A 1 124 ? -15.053 5.863 14.695 1.00 67.00 124 VAL A CA 1
ATOM 1007 C C . VAL A 1 124 ? -13.871 5.530 15.622 1.00 67.00 124 VAL A C 1
ATOM 1009 O O . VAL A 1 124 ? -13.971 4.608 16.425 1.00 67.00 124 VAL A O 1
ATOM 1012 N N . LEU A 1 125 ? -12.745 6.252 15.547 1.00 64.88 125 LEU A N 1
ATOM 1013 C CA . LEU A 1 125 ? -11.465 5.794 16.119 1.00 64.88 125 LEU A CA 1
ATOM 1014 C C . LEU A 1 125 ? -10.992 6.463 17.419 1.00 64.88 125 LEU A C 1
ATOM 1016 O O . LEU A 1 125 ? -9.971 6.033 17.954 1.00 64.88 125 LEU A O 1
ATOM 1020 N N . GLU A 1 126 ? -11.681 7.472 17.962 1.00 65.12 126 GLU A N 1
ATOM 1021 C CA . GLU A 1 126 ? -11.118 8.320 19.036 1.00 65.12 126 GLU A CA 1
ATOM 1022 C C . GLU A 1 126 ? -10.726 7.578 20.339 1.00 65.12 126 GLU A C 1
ATOM 1024 O O . GLU A 1 126 ? -9.948 8.113 21.135 1.00 65.12 126 GLU A O 1
ATOM 1029 N N . SER A 1 127 ? -11.183 6.335 20.546 1.00 70.31 127 SER A N 1
ATOM 1030 C CA . SER A 1 127 ? -10.862 5.487 21.710 1.00 70.31 127 SER A CA 1
ATOM 1031 C C . SER A 1 127 ? -10.335 4.087 21.379 1.00 70.31 127 SER A C 1
ATOM 1033 O O . SER A 1 127 ? -10.105 3.297 22.296 1.00 70.31 127 SER A O 1
ATOM 1035 N N . MET A 1 128 ? -10.156 3.749 20.102 1.00 78.81 128 MET A N 1
ATOM 1036 C CA . MET A 1 128 ? -9.911 2.363 19.696 1.00 78.81 128 MET A CA 1
ATOM 1037 C C . MET A 1 128 ? -8.429 1.999 19.661 1.00 78.81 128 MET A C 1
ATOM 1039 O O . MET A 1 128 ? -7.559 2.819 19.377 1.00 78.81 128 MET A O 1
ATOM 1043 N N . GLU A 1 129 ? -8.141 0.727 19.918 1.00 82.06 129 GLU A N 1
ATOM 1044 C CA . GLU A 1 129 ? -6.804 0.147 19.841 1.00 82.06 129 GLU A CA 1
ATOM 1045 C C . GLU A 1 129 ? -6.712 -0.826 18.673 1.00 82.06 129 GLU A C 1
ATOM 1047 O O . GLU A 1 129 ? -7.656 -1.563 18.396 1.00 82.06 129 GLU A O 1
ATOM 1052 N N . PHE A 1 130 ? -5.549 -0.900 18.031 1.00 85.62 130 PHE A N 1
ATOM 1053 C CA . PHE A 1 130 ? -5.280 -1.964 17.073 1.00 85.62 130 PHE A CA 1
ATOM 1054 C C . PHE A 1 130 ? -5.232 -3.324 17.787 1.00 85.62 130 PHE A C 1
ATOM 1056 O O . PHE A 1 130 ? -4.468 -3.513 18.733 1.00 85.62 130 PHE A O 1
ATOM 1063 N N . LYS A 1 131 ? -6.067 -4.267 17.341 1.00 85.75 131 LYS A N 1
ATOM 1064 C CA . LYS A 1 131 ? -6.195 -5.615 17.919 1.00 85.75 131 LYS A CA 1
ATOM 1065 C C . LYS A 1 131 ? -5.450 -6.679 17.120 1.00 85.75 131 LYS A C 1
ATOM 1067 O O . LYS A 1 131 ? -5.100 -7.710 17.685 1.00 85.75 131 LYS A O 1
ATOM 1072 N N . GLY A 1 132 ? -5.190 -6.439 15.837 1.00 84.56 132 GLY A N 1
ATOM 1073 C CA . GLY A 1 132 ? -4.388 -7.340 15.017 1.00 84.56 132 GLY A CA 1
ATOM 1074 C C . GLY A 1 132 ? -4.719 -7.292 13.531 1.00 84.56 132 GLY A C 1
ATOM 1075 O O . GLY A 1 132 ? -5.678 -6.650 13.097 1.00 84.56 132 GLY A O 1
ATOM 1076 N N . MET A 1 133 ? -3.899 -8.004 12.760 1.00 88.06 133 MET A N 1
ATOM 1077 C CA . MET A 1 133 ? -4.029 -8.169 11.316 1.00 88.06 133 MET A CA 1
ATOM 1078 C C . MET A 1 133 ? -4.113 -9.657 10.975 1.00 88.06 133 MET A C 1
ATOM 1080 O O . MET A 1 133 ? -3.325 -10.453 11.486 1.00 88.06 133 MET A O 1
ATOM 1084 N N . ALA A 1 134 ? -5.028 -10.021 10.080 1.00 86.44 134 ALA A N 1
ATOM 1085 C CA . ALA A 1 134 ? -5.139 -11.369 9.535 1.00 86.44 134 ALA A CA 1
ATOM 1086 C C . ALA A 1 134 ? -5.057 -11.341 8.006 1.00 86.44 134 ALA A C 1
ATOM 1088 O O . ALA A 1 134 ? -5.649 -10.477 7.360 1.00 86.44 134 ALA A O 1
ATOM 1089 N N . ARG A 1 135 ? -4.337 -12.305 7.426 1.00 84.88 135 ARG A N 1
ATOM 1090 C CA . ARG A 1 135 ? -4.301 -12.538 5.977 1.00 84.88 135 ARG A CA 1
ATOM 1091 C C . ARG A 1 135 ? -5.438 -13.476 5.603 1.00 84.88 135 ARG A C 1
ATOM 1093 O O . ARG A 1 135 ? -5.545 -14.552 6.187 1.00 84.88 135 ARG A O 1
ATOM 1100 N N . ILE A 1 136 ? -6.260 -13.078 4.638 1.00 78.88 136 ILE A N 1
ATOM 1101 C CA . ILE A 1 136 ? -7.236 -13.964 4.008 1.00 78.88 136 ILE A CA 1
ATOM 1102 C C . ILE A 1 136 ? -6.548 -14.583 2.785 1.00 78.88 136 ILE A C 1
ATOM 1104 O O . ILE A 1 136 ? -6.331 -13.870 1.799 1.00 78.88 136 ILE A O 1
ATOM 1108 N N . PRO A 1 137 ? -6.166 -15.871 2.827 1.00 64.19 137 PRO A N 1
ATOM 1109 C CA . PRO A 1 137 ? -5.702 -16.552 1.628 1.00 64.19 137 PRO A CA 1
ATOM 1110 C C . PRO A 1 137 ? -6.862 -16.655 0.630 1.00 64.19 137 PRO A C 1
ATOM 1112 O O . PRO A 1 137 ? -7.960 -17.081 0.993 1.00 64.19 137 PRO A O 1
ATOM 1115 N N . GLU A 1 138 ? -6.640 -16.270 -0.629 1.00 58.91 138 GLU A N 1
ATOM 1116 C CA . GLU A 1 138 ? -7.596 -16.591 -1.692 1.00 58.91 138 GLU A CA 1
ATOM 1117 C C . GLU A 1 138 ? -7.562 -18.117 -1.899 1.00 58.91 138 GLU A C 1
ATOM 1119 O O . GLU A 1 138 ? -6.495 -18.733 -1.883 1.00 58.91 138 GLU A O 1
ATOM 1124 N N . ALA A 1 139 ? -8.719 -18.753 -2.102 1.00 46.62 139 ALA A N 1
ATOM 1125 C CA . ALA A 1 139 ? -8.796 -20.198 -2.353 1.00 46.62 139 ALA A CA 1
ATOM 1126 C C . ALA A 1 139 ? -8.110 -20.627 -3.670 1.00 46.62 139 ALA A C 1
ATOM 1128 O O . ALA A 1 139 ? -8.040 -21.818 -3.966 1.00 46.62 139 ALA A O 1
ATOM 1129 N N . ASN A 1 140 ? -7.628 -19.666 -4.468 1.00 44.22 140 ASN A N 1
ATOM 1130 C CA . ASN A 1 140 ? -7.016 -19.883 -5.766 1.00 44.22 140 ASN A CA 1
ATOM 1131 C C . ASN A 1 140 ? -5.574 -19.320 -5.797 1.00 44.22 140 ASN A C 1
ATOM 1133 O O . ASN A 1 140 ? -5.387 -18.127 -6.037 1.00 44.22 140 ASN A O 1
ATOM 1137 N N . PRO A 1 141 ? -4.548 -20.152 -5.542 1.00 46.00 141 PRO A N 1
ATOM 1138 C CA . PRO A 1 141 ? -3.150 -19.718 -5.429 1.00 46.00 141 PRO A CA 1
ATOM 1139 C C . PRO A 1 141 ? -2.545 -19.196 -6.744 1.00 46.00 141 PRO A C 1
ATOM 1141 O O . PRO A 1 141 ? -1.493 -18.557 -6.719 1.00 46.00 141 PRO A O 1
ATOM 1144 N N . ASP A 1 142 ? -3.213 -19.419 -7.879 1.00 45.62 142 ASP A N 1
ATOM 1145 C CA . ASP A 1 142 ? -2.723 -19.046 -9.211 1.00 45.62 142 ASP A CA 1
ATOM 1146 C C . ASP A 1 142 ? -2.888 -17.546 -9.517 1.00 45.62 142 ASP A C 1
ATOM 1148 O O . ASP A 1 142 ? -2.346 -17.037 -10.497 1.00 45.62 142 ASP A O 1
ATOM 1152 N N . ARG A 1 143 ? -3.614 -16.799 -8.673 1.00 46.56 143 ARG A N 1
ATOM 1153 C CA . ARG A 1 143 ? -3.781 -15.343 -8.791 1.00 46.56 143 ARG A CA 1
ATOM 1154 C C . ARG A 1 143 ? -2.942 -14.620 -7.747 1.00 46.56 143 ARG A C 1
ATOM 1156 O O . ARG A 1 143 ? -3.450 -14.060 -6.776 1.00 46.56 143 ARG A O 1
ATOM 1163 N N . GLN A 1 144 ? -1.631 -14.610 -7.971 1.00 51.59 144 GLN A N 1
ATOM 1164 C CA . GLN A 1 144 ? -0.714 -13.801 -7.174 1.00 51.59 144 GLN A CA 1
ATOM 1165 C C . GLN A 1 144 ? -1.191 -12.339 -7.135 1.00 51.59 144 GLN A C 1
ATOM 1167 O O . GLN A 1 144 ? -1.452 -11.727 -8.169 1.00 51.59 144 GLN A O 1
ATOM 1172 N N . GLY A 1 145 ? -1.336 -11.785 -5.929 1.00 52.41 145 GLY A N 1
ATOM 1173 C CA . GLY A 1 145 ? -1.741 -10.391 -5.731 1.00 52.41 145 GLY A CA 1
ATOM 1174 C C . GLY A 1 145 ? -3.212 -10.142 -5.392 1.00 52.41 145 GLY A C 1
ATOM 1175 O O . GLY A 1 145 ? -3.599 -8.985 -5.242 1.00 52.41 145 GLY A O 1
ATOM 1176 N N . ARG A 1 146 ? -4.024 -11.189 -5.205 1.00 59.84 146 ARG A N 1
ATOM 1177 C CA . ARG A 1 146 ? -5.403 -11.082 -4.682 1.00 59.84 146 ARG A CA 1
ATOM 1178 C C . ARG A 1 146 ? -5.544 -11.461 -3.207 1.00 59.84 146 ARG A C 1
ATOM 1180 O O . ARG A 1 146 ? -6.627 -11.792 -2.739 1.00 59.84 146 ARG A O 1
ATOM 1187 N N . GLU A 1 147 ? -4.449 -11.398 -2.460 1.00 74.38 147 GLU A N 1
ATOM 1188 C CA . GLU A 1 147 ? -4.501 -11.507 -1.004 1.00 74.38 147 GLU A CA 1
ATOM 1189 C C . GLU A 1 147 ? -5.248 -10.301 -0.422 1.00 74.38 147 GLU A C 1
ATOM 1191 O O . GLU A 1 147 ? -5.090 -9.170 -0.890 1.00 74.38 147 GLU A O 1
ATOM 1196 N N . ALA A 1 148 ? -6.051 -10.530 0.612 1.00 84.19 148 ALA A N 1
ATOM 1197 C CA . ALA A 1 148 ? -6.676 -9.464 1.382 1.00 84.19 148 ALA A CA 1
ATOM 1198 C C . ALA A 1 148 ? -6.172 -9.489 2.825 1.00 84.19 148 ALA A C 1
ATOM 1200 O O . ALA A 1 148 ? -5.860 -10.544 3.384 1.00 84.19 148 ALA A O 1
ATOM 1201 N N . LEU A 1 149 ? -6.102 -8.312 3.432 1.00 87.44 149 LEU A N 1
ATOM 1202 C CA . LEU A 1 149 ? -5.775 -8.125 4.837 1.00 87.44 149 LEU A CA 1
ATOM 1203 C C . LEU A 1 149 ? -7.016 -7.645 5.575 1.00 87.44 149 LEU A C 1
ATOM 1205 O O . LEU A 1 149 ? -7.675 -6.714 5.123 1.00 87.44 149 LEU A O 1
ATOM 1209 N N . ILE A 1 150 ? -7.306 -8.257 6.720 1.00 90.69 150 ILE A N 1
ATOM 1210 C CA . ILE A 1 150 ? -8.266 -7.731 7.691 1.00 90.69 150 ILE A CA 1
ATOM 1211 C C . ILE A 1 150 ? -7.479 -7.027 8.786 1.00 90.69 150 ILE A C 1
ATOM 1213 O O . ILE A 1 150 ? -6.686 -7.666 9.479 1.00 90.69 150 ILE A O 1
ATOM 1217 N N . PHE A 1 151 ? -7.747 -5.741 8.981 1.00 90.50 151 PHE A N 1
ATOM 1218 C CA . PHE A 1 151 ? -7.253 -4.958 10.108 1.00 90.50 151 PHE A CA 1
ATOM 1219 C C . PHE A 1 151 ? -8.360 -4.812 11.143 1.00 90.50 151 PHE A C 1
ATOM 1221 O O . PHE A 1 151 ? -9.460 -4.373 10.812 1.00 90.50 151 PHE A O 1
ATOM 1228 N N . SER A 1 152 ? -8.076 -5.200 12.385 1.00 90.56 152 SER A N 1
ATOM 1229 C CA . SER A 1 152 ? -9.034 -5.155 13.490 1.00 90.56 152 SER A CA 1
ATOM 1230 C C . SER A 1 152 ? -8.652 -4.062 14.483 1.00 90.56 152 SER A C 1
ATOM 1232 O O . SER A 1 152 ? -7.517 -4.021 14.962 1.00 90.56 152 SER A O 1
ATOM 1234 N N . PHE A 1 153 ? -9.613 -3.212 14.827 1.00 89.25 153 PHE A N 1
ATOM 1235 C CA . PHE A 1 153 ? -9.487 -2.131 15.802 1.00 89.25 153 PHE A CA 1
ATOM 1236 C C . PHE A 1 153 ? -10.627 -2.245 16.802 1.00 89.25 153 PHE A C 1
ATOM 1238 O O . PHE A 1 153 ? -11.732 -2.598 16.418 1.00 89.25 153 PHE A O 1
ATOM 1245 N N . GLY A 1 154 ? -10.417 -1.961 18.076 1.00 88.19 154 GLY A N 1
ATOM 1246 C CA . GLY A 1 154 ? -11.524 -2.029 19.019 1.00 88.19 154 GLY A CA 1
ATOM 1247 C C . GLY A 1 154 ? -11.198 -1.540 20.410 1.00 88.19 154 GLY A C 1
ATOM 1248 O O . GLY A 1 154 ? -10.046 -1.270 20.750 1.00 88.19 154 GLY A O 1
ATOM 1249 N N . ASP A 1 155 ? -12.236 -1.457 21.221 1.00 86.06 155 ASP A N 1
ATOM 1250 C CA . ASP A 1 155 ? -12.178 -1.153 22.643 1.00 86.06 155 ASP A CA 1
ATOM 1251 C C . ASP A 1 155 ? -12.987 -2.195 23.435 1.00 86.06 155 ASP A C 1
ATOM 1253 O O . ASP A 1 155 ? -13.196 -3.313 22.967 1.00 86.06 155 ASP A O 1
ATOM 1257 N N . SER A 1 156 ? -13.385 -1.875 24.667 1.00 85.31 156 SER A N 1
ATOM 1258 C CA . SER A 1 156 ? -14.158 -2.788 25.514 1.00 85.31 156 SER A CA 1
ATOM 1259 C C . SER A 1 156 ? -15.614 -2.974 25.083 1.00 85.31 156 SER A C 1
ATOM 1261 O O . SER A 1 156 ? -16.294 -3.814 25.661 1.00 85.31 156 SER A O 1
ATOM 1263 N N . ARG A 1 157 ? -16.111 -2.190 24.121 1.00 87.06 157 ARG A N 1
ATOM 1264 C CA . ARG A 1 157 ? -17.522 -2.171 23.706 1.00 87.06 157 ARG A CA 1
ATOM 1265 C C . ARG A 1 157 ? -17.710 -2.550 22.248 1.00 87.06 157 ARG A C 1
ATOM 1267 O O . ARG A 1 157 ? -18.790 -2.990 21.869 1.00 87.06 157 ARG A O 1
ATOM 1274 N N . LYS A 1 158 ? -16.696 -2.311 21.417 1.00 89.12 158 LYS A N 1
ATOM 1275 C CA . LYS A 1 158 ? -16.839 -2.392 19.968 1.00 89.12 158 LYS A CA 1
ATOM 1276 C C . LYS A 1 158 ? -15.573 -2.911 19.305 1.00 89.12 158 LYS A C 1
ATOM 1278 O O . LYS A 1 158 ? -14.466 -2.493 19.639 1.00 89.12 158 LYS A O 1
ATOM 1283 N N . LEU A 1 159 ? -15.755 -3.772 18.310 1.00 90.06 159 LEU A N 1
ATOM 1284 C CA . LEU A 1 159 ? -14.728 -4.219 17.379 1.00 90.06 159 LEU A CA 1
ATOM 1285 C C . LEU A 1 159 ? -15.083 -3.739 15.969 1.00 90.06 159 LEU A C 1
ATOM 1287 O O . LEU A 1 159 ? -16.142 -4.060 15.437 1.00 90.06 159 LEU A O 1
ATOM 1291 N N . LEU A 1 160 ? -14.181 -2.991 15.354 1.00 90.75 160 LEU A N 1
ATOM 1292 C CA . LEU A 1 160 ? -14.201 -2.613 13.950 1.00 90.75 160 LEU A CA 1
ATOM 1293 C C . LEU A 1 160 ? -13.227 -3.462 13.156 1.00 90.75 160 LEU A C 1
ATOM 1295 O O . LEU A 1 160 ? -12.122 -3.763 13.610 1.00 90.75 160 LEU A O 1
ATOM 1299 N N . GLN A 1 161 ? -13.616 -3.791 11.934 1.00 91.81 161 GLN A N 1
ATOM 1300 C CA . GLN A 1 161 ? -12.754 -4.507 11.008 1.00 91.81 161 GLN A CA 1
ATOM 1301 C C . GLN A 1 161 ? -12.816 -3.860 9.634 1.00 91.81 161 GLN A C 1
ATOM 1303 O O . GLN A 1 161 ? -13.891 -3.494 9.168 1.00 91.81 161 GLN A O 1
ATOM 1308 N N . VAL A 1 162 ? -11.667 -3.750 8.977 1.00 91.38 162 VAL A N 1
ATOM 1309 C CA . VAL A 1 162 ? -11.567 -3.287 7.591 1.00 91.38 162 VAL A CA 1
ATOM 1310 C C . VAL A 1 162 ? -10.813 -4.340 6.800 1.00 91.38 162 VAL A C 1
ATOM 1312 O O . VAL A 1 162 ? -9.682 -4.679 7.147 1.00 91.38 162 VAL A O 1
ATOM 1315 N N . ALA A 1 163 ? -11.442 -4.859 5.750 1.00 91.12 163 ALA A N 1
ATOM 1316 C CA . ALA A 1 163 ? -10.805 -5.744 4.790 1.00 91.12 163 ALA A CA 1
ATOM 1317 C C . ALA A 1 163 ? -10.334 -4.937 3.578 1.00 91.12 163 ALA A C 1
ATOM 1319 O O . ALA A 1 163 ? -11.130 -4.249 2.937 1.00 91.12 163 ALA A O 1
ATOM 1320 N N . ILE A 1 164 ? -9.047 -5.040 3.252 1.00 90.44 164 ILE A N 1
ATOM 1321 C CA . ILE A 1 164 ? -8.426 -4.335 2.128 1.00 90.44 164 ILE A CA 1
ATOM 1322 C C . ILE A 1 164 ? -7.668 -5.346 1.272 1.00 90.44 164 ILE A C 1
ATOM 1324 O O . ILE A 1 164 ? -6.849 -6.116 1.778 1.00 90.44 164 ILE A O 1
ATOM 1328 N N . ALA A 1 165 ? -7.943 -5.352 -0.029 1.00 88.12 165 ALA A N 1
ATOM 1329 C CA . ALA A 1 165 ? -7.182 -6.122 -0.999 1.00 88.12 165 ALA A CA 1
ATOM 1330 C C . ALA A 1 165 ? -5.748 -5.594 -1.102 1.00 88.12 165 ALA A C 1
ATOM 1332 O O . ALA A 1 165 ? -5.479 -4.410 -0.897 1.00 88.12 165 ALA A O 1
ATOM 1333 N N . ARG A 1 166 ? -4.810 -6.444 -1.519 1.00 85.62 166 ARG A N 1
ATOM 1334 C CA . ARG A 1 166 ? -3.416 -6.044 -1.747 1.00 85.62 166 ARG A CA 1
ATOM 1335 C C . ARG A 1 166 ? -3.261 -4.928 -2.787 1.00 85.62 166 ARG A C 1
ATOM 1337 O O . ARG A 1 166 ? -2.294 -4.171 -2.736 1.00 85.62 166 ARG A O 1
ATOM 1344 N N . SER A 1 167 ? -4.235 -4.798 -3.686 1.00 84.69 167 SER A N 1
ATOM 1345 C CA . SER A 1 167 ? -4.373 -3.707 -4.656 1.00 84.69 167 SER A CA 1
ATOM 1346 C C . SER A 1 167 ? -4.764 -2.358 -4.041 1.00 84.69 167 SER A C 1
ATOM 1348 O O . SER A 1 167 ? -4.850 -1.372 -4.767 1.00 84.69 167 SER A O 1
ATOM 1350 N N . GLY A 1 168 ? -5.029 -2.292 -2.733 1.00 86.62 168 GLY A N 1
ATOM 1351 C CA . GLY A 1 168 ? -5.508 -1.091 -2.048 1.00 86.62 168 GLY A CA 1
ATOM 1352 C C . GLY A 1 168 ? -7.017 -0.863 -2.169 1.00 86.62 168 GLY A C 1
ATOM 1353 O O . GLY A 1 168 ? -7.507 0.176 -1.743 1.00 86.62 168 GLY A O 1
ATOM 1354 N N . GLU A 1 169 ? -7.778 -1.794 -2.743 1.00 88.06 169 GLU A N 1
ATOM 1355 C CA . GLU A 1 169 ? -9.242 -1.712 -2.753 1.00 88.06 169 GLU A CA 1
ATOM 1356 C C . GLU A 1 169 ? -9.806 -2.079 -1.375 1.00 88.06 169 GLU A C 1
ATOM 1358 O O . GLU A 1 169 ? -9.506 -3.148 -0.841 1.00 88.06 169 GLU A O 1
ATOM 1363 N N . VAL A 1 170 ? -10.635 -1.209 -0.793 1.00 89.50 170 VAL A N 1
ATOM 1364 C CA . VAL A 1 170 ? -11.372 -1.531 0.436 1.00 89.50 170 VAL A CA 1
ATOM 1365 C C . VAL A 1 170 ? -12.531 -2.449 0.063 1.00 89.50 170 VAL A C 1
ATOM 1367 O O . VAL A 1 170 ? -13.479 -2.022 -0.587 1.00 89.50 170 VAL A O 1
ATOM 1370 N N . LEU A 1 171 ? -12.445 -3.713 0.472 1.00 88.75 171 LEU A N 1
ATOM 1371 C CA . LEU A 1 171 ? -13.410 -4.750 0.108 1.00 88.75 171 LEU A CA 1
ATOM 1372 C C . LEU A 1 171 ? -14.647 -4.718 1.002 1.00 88.75 171 LEU A C 1
ATOM 1374 O O . LEU A 1 171 ? -15.763 -4.953 0.546 1.00 88.75 171 LEU A O 1
ATOM 1378 N N . TRP A 1 172 ? -14.438 -4.487 2.298 1.00 87.81 172 TRP A N 1
ATOM 1379 C CA . TRP A 1 172 ? -15.496 -4.570 3.296 1.00 87.81 172 TRP A CA 1
ATOM 1380 C C . TRP A 1 172 ? -15.104 -3.871 4.596 1.00 87.81 172 TRP A C 1
ATOM 1382 O O . TRP A 1 172 ? -13.924 -3.734 4.924 1.00 87.81 172 TRP A O 1
ATOM 1392 N N . GLN A 1 173 ? -16.120 -3.454 5.347 1.00 89.00 173 GLN A N 1
ATOM 1393 C CA . GLN A 1 173 ? -15.999 -2.878 6.677 1.00 89.00 173 GLN A CA 1
ATOM 1394 C C . GLN A 1 173 ? -17.062 -3.482 7.592 1.00 89.00 173 GLN A C 1
ATOM 1396 O O . GLN A 1 173 ? -18.213 -3.655 7.187 1.00 89.00 173 GLN A O 1
ATOM 1401 N N . ASN A 1 174 ? -16.679 -3.772 8.830 1.00 87.94 174 ASN A N 1
ATOM 1402 C CA . ASN A 1 174 ? -17.549 -4.363 9.834 1.00 87.94 174 ASN A CA 1
ATOM 1403 C C . ASN A 1 174 ? -17.477 -3.627 11.156 1.00 87.94 174 ASN A C 1
ATOM 1405 O O . ASN A 1 174 ? -16.439 -3.075 11.522 1.00 87.94 174 ASN A O 1
ATOM 1409 N N . SER A 1 175 ? -18.555 -3.748 11.917 1.00 87.94 175 SER A N 1
ATOM 1410 C CA . SER A 1 175 ? -18.648 -3.272 13.284 1.00 87.94 175 SER A CA 1
ATOM 1411 C C . SER A 1 175 ? -19.443 -4.273 14.112 1.00 87.94 175 SER A C 1
ATOM 1413 O O . SER A 1 175 ? -20.592 -4.559 13.787 1.00 87.94 175 SER A O 1
ATOM 1415 N N . VAL A 1 176 ? -18.857 -4.753 15.203 1.00 87.56 176 VAL A N 1
ATOM 1416 C CA . VAL A 1 176 ? -19.466 -5.701 16.141 1.00 87.56 176 VAL A CA 1
ATOM 1417 C C . VAL A 1 176 ? -19.475 -5.076 17.533 1.00 87.56 176 VAL A C 1
ATOM 1419 O O . VAL A 1 176 ? -18.441 -4.591 17.989 1.00 87.56 176 VAL A O 1
ATOM 1422 N N . GLU A 1 177 ? -20.629 -5.072 18.195 1.00 87.38 177 GLU A N 1
ATOM 1423 C CA . GLU A 1 177 ? -20.728 -4.752 19.626 1.00 87.38 177 GLU A CA 1
ATOM 1424 C C . GLU A 1 177 ? -20.368 -5.998 20.450 1.00 87.38 177 GLU A C 1
ATOM 1426 O O . GLU A 1 177 ? -20.740 -7.111 20.072 1.00 87.38 177 GLU A O 1
ATOM 1431 N N . LEU A 1 178 ? -19.593 -5.808 21.521 1.00 79.75 178 LEU A N 1
ATOM 1432 C CA . LEU A 1 178 ? -19.060 -6.875 22.380 1.00 79.75 178 LEU A CA 1
ATOM 1433 C C . LEU A 1 178 ? -19.891 -7.075 23.651 1.00 79.75 178 LEU A C 1
ATOM 1435 O O . LEU A 1 178 ? -20.359 -6.061 24.218 1.00 79.75 178 LEU A O 1
#

Sequence (178 aa):
MQTLIIIAFGELSDVHWKEEVAAEETRVRKRIASYKGKPPLEAEVAARNIGRGADWLILAISFGAATIAISEVHKKVRESIEEWIRMYRELRAFFSWIVEGRHALYPDEYLFLQAIETLVEQLVLESMEFKGMARIPEANPDRQGREALIFSFGDSRKLLQVAIARSGEVLWQNSVEL

Secondary structure (DSSP, 8-state):
-EEEEEE--SB--TTTHHHHHHHHHHHHHHHHHH--SSS---EEEEEEE--SSS-BEEEEEEE-GGG----S--S-GGGTHHHHHHHHHHHHHHHHHHHTTSEEE--HHHHHHHHHHHHHTTT--TT-EEEEEEEE--S-TTSTT--EEEEEEE-SSEEEEEEEETTS-EEEEEEEE-